Protein AF-A0A2H9U8A1-F1 (afdb_monomer_lite)

Sequence (51 aa):
LMLAGGLNPDNALQAAQVGWLGLGFNSGVEIAPGQKDPHKLAAAFAALRNL

Secondary structure (DSSP, 8-state):
-EEESS--TTTHHHHHTT--SEEE-SGGGEEETTEE-HHHHHHHHHHHTT-

Foldseek 3Di:
DEDEDPDWLVCLLVVVVVPGPYYDDACNQAPDHPHGNPVRVVSSCVSVVVD

Radius of gyration: 10.39 Å; chains: 1; bounding box: 23×18×27 Å

Organism: NCBI:txid1006623

pLDDT: mean 95.38, std 4.05, range [79.75, 98.56]

Structure (mmCIF, N/CA/C/O backbone):
data_AF-A0A2H9U8A1-F1
#
_entry.id   AF-A0A2H9U8A1-F1
#
loop_
_atom_site.group_PDB
_atom_site.id
_atom_site.type_symbol
_atom_site.label_atom_id
_atom_site.label_alt_id
_atom_site.label_comp_id
_atom_site.label_asym_id
_atom_site.label_entity_id
_atom_site.label_seq_id
_atom_site.pdbx_PDB_ins_code
_atom_site.Cartn_x
_atom_site.Cartn_y
_atom_site.Cartn_z
_atom_site.occupancy
_atom_site.B_iso_or_equiv
_atom_site.auth_seq_id
_atom_site.auth_comp_id
_atom_site.auth_asym_id
_atom_site.auth_atom_id
_atom_site.pdbx_PDB_model_num
ATOM 1 N N . LEU A 1 1 ? 4.151 1.570 16.335 1.00 86.44 1 LEU A N 1
ATOM 2 C CA . LEU A 1 1 ? 4.115 0.214 15.755 1.00 86.44 1 LEU A CA 1
ATOM 3 C C . LEU A 1 1 ? 3.642 0.313 14.312 1.00 86.44 1 LEU A C 1
ATOM 5 O O . LEU A 1 1 ? 2.671 1.022 14.076 1.00 86.44 1 LEU A O 1
ATOM 9 N N . MET A 1 2 ? 4.333 -0.331 13.373 1.00 93.56 2 MET A N 1
ATOM 10 C CA . MET A 1 2 ? 3.987 -0.315 11.946 1.00 93.56 2 MET A CA 1
ATOM 11 C C . MET A 1 2 ? 3.669 -1.732 11.474 1.00 93.56 2 MET A C 1
ATOM 13 O O . MET A 1 2 ? 4.372 -2.663 11.865 1.00 93.56 2 MET A O 1
ATOM 17 N N . LEU A 1 3 ? 2.649 -1.884 10.631 1.00 96.06 3 LEU A N 1
ATOM 18 C CA . LEU A 1 3 ? 2.358 -3.141 9.941 1.00 96.06 3 LEU A CA 1
ATOM 19 C C . LEU A 1 3 ? 3.071 -3.156 8.588 1.00 96.06 3 LEU A C 1
ATOM 21 O O . LEU A 1 3 ? 2.996 -2.180 7.848 1.00 96.06 3 LEU A O 1
ATOM 25 N N . ALA A 1 4 ? 3.736 -4.255 8.244 1.00 94.81 4 ALA A N 1
ATOM 26 C CA . ALA A 1 4 ? 4.389 -4.441 6.951 1.00 94.81 4 ALA A CA 1
ATOM 27 C C . ALA A 1 4 ? 4.255 -5.895 6.478 1.00 94.81 4 ALA A C 1
ATOM 29 O O . ALA A 1 4 ? 3.969 -6.790 7.271 1.00 94.81 4 ALA A O 1
ATOM 30 N N . GLY A 1 5 ? 4.517 -6.116 5.188 1.00 94.44 5 GLY A N 1
ATOM 31 C CA . GLY A 1 5 ? 4.456 -7.434 4.549 1.00 94.44 5 GLY A CA 1
ATOM 32 C C . GLY A 1 5 ? 3.111 -7.692 3.870 1.00 94.44 5 GLY A C 1
ATOM 33 O O . GLY A 1 5 ? 2.061 -7.621 4.495 1.00 94.44 5 GLY A O 1
ATOM 34 N N . GLY A 1 6 ? 3.139 -7.959 2.561 1.00 95.50 6 GLY A N 1
ATOM 35 C CA . GLY A 1 6 ? 1.934 -8.272 1.779 1.00 95.50 6 GLY A CA 1
ATOM 36 C C . GLY A 1 6 ? 0.956 -7.108 1.549 1.00 95.50 6 GLY A C 1
ATOM 37 O O . GLY A 1 6 ? -0.100 -7.322 0.958 1.00 95.50 6 GLY A O 1
ATOM 38 N N . LEU A 1 7 ? 1.287 -5.887 1.983 1.00 97.81 7 LEU A N 1
ATOM 39 C CA . LEU A 1 7 ? 0.428 -4.715 1.806 1.00 97.81 7 LEU A CA 1
ATOM 40 C C . LEU A 1 7 ? 0.421 -4.220 0.358 1.00 97.81 7 LEU A C 1
ATOM 42 O O . LEU A 1 7 ? 1.477 -4.041 -0.253 1.00 97.81 7 LEU A O 1
ATOM 46 N N . ASN A 1 8 ? -0.773 -3.957 -0.157 1.00 97.88 8 ASN A N 1
ATOM 47 C CA . ASN A 1 8 ? -1.054 -3.482 -1.505 1.00 97.88 8 ASN A CA 1
ATOM 48 C C . ASN A 1 8 ? -2.288 -2.547 -1.477 1.00 9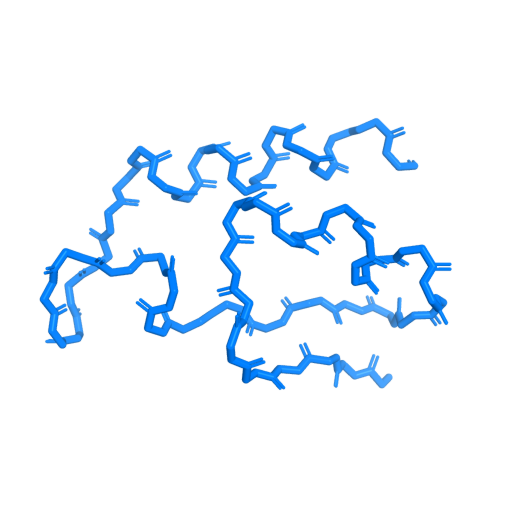7.88 8 ASN A C 1
ATOM 50 O O . ASN A 1 8 ? -2.887 -2.364 -0.415 1.00 97.88 8 ASN A O 1
ATOM 54 N N . PRO A 1 9 ? -2.675 -1.924 -2.603 1.00 97.50 9 PRO A N 1
ATOM 55 C CA . PRO A 1 9 ? -3.832 -1.026 -2.627 1.00 97.50 9 PRO A CA 1
ATOM 56 C C . PRO A 1 9 ? -5.151 -1.680 -2.192 1.00 97.50 9 PRO A C 1
ATOM 58 O O . PRO A 1 9 ? -5.965 -1.018 -1.553 1.00 97.50 9 PRO A O 1
ATOM 61 N N . ASP A 1 10 ? -5.336 -2.969 -2.481 1.00 97.62 10 ASP A N 1
ATOM 62 C CA . ASP A 1 10 ? -6.589 -3.691 -2.234 1.00 97.62 10 ASP A CA 1
ATOM 63 C C . ASP A 1 10 ? -6.821 -3.970 -0.741 1.00 97.62 10 ASP A C 1
ATOM 65 O O . ASP A 1 10 ? -7.962 -4.021 -0.287 1.00 97.62 10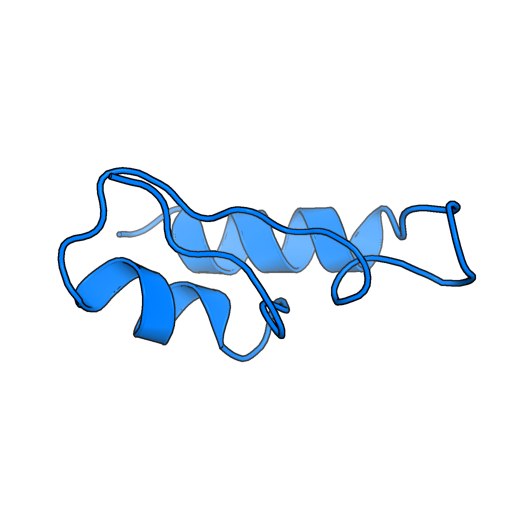 ASP A O 1
ATOM 69 N N . ASN A 1 11 ? -5.747 -4.132 0.042 1.00 96.69 11 ASN A N 1
ATOM 70 C CA . ASN A 1 11 ? -5.822 -4.437 1.475 1.00 96.69 11 ASN A CA 1
ATOM 71 C C . ASN A 1 11 ? -5.382 -3.285 2.398 1.00 96.69 11 ASN A C 1
ATOM 73 O O . ASN A 1 11 ? -5.498 -3.410 3.619 1.00 96.69 11 ASN A O 1
ATOM 77 N N . ALA A 1 12 ? -4.923 -2.157 1.844 1.00 96.06 12 ALA A N 1
ATOM 78 C CA . ALA A 1 12 ? -4.407 -1.014 2.600 1.00 96.06 12 ALA A CA 1
ATOM 79 C C . ALA A 1 12 ? -5.408 -0.476 3.637 1.00 96.06 12 ALA A C 1
ATOM 81 O O . ALA A 1 12 ? -5.050 -0.274 4.797 1.00 96.06 12 ALA A O 1
ATOM 82 N N . LEU A 1 13 ? -6.667 -0.273 3.241 1.00 95.25 13 LEU A N 1
ATOM 83 C CA . LEU A 1 13 ? -7.690 0.282 4.129 1.00 95.25 13 LEU A CA 1
ATOM 84 C C . LEU A 1 13 ? -8.011 -0.669 5.289 1.00 95.25 13 LEU A C 1
ATOM 86 O O . LEU A 1 13 ? -7.996 -0.258 6.448 1.00 95.25 13 LEU A O 1
ATOM 90 N N . GLN A 1 14 ? -8.238 -1.949 4.984 1.00 95.12 14 GLN A N 1
ATOM 91 C CA . GLN A 1 14 ? -8.494 -2.969 6.001 1.00 95.12 14 GLN A CA 1
ATOM 92 C C . GLN A 1 14 ? -7.326 -3.062 6.987 1.00 95.12 14 GLN A C 1
ATOM 94 O O . GLN A 1 14 ? -7.537 -3.113 8.195 1.00 95.12 14 GLN A O 1
ATOM 99 N N . ALA A 1 15 ? -6.092 -3.052 6.480 1.00 94.94 15 ALA A N 1
ATOM 100 C CA . ALA A 1 15 ? -4.890 -3.084 7.299 1.00 94.94 15 ALA A CA 1
ATOM 101 C C . ALA A 1 15 ? -4.803 -1.874 8.242 1.00 94.94 15 ALA A C 1
ATOM 103 O O . ALA A 1 15 ? -4.472 -2.039 9.414 1.00 94.94 15 ALA A O 1
ATOM 104 N N . ALA A 1 16 ? -5.130 -0.671 7.767 1.00 94.56 16 ALA A N 1
ATOM 105 C CA . ALA A 1 16 ? -5.076 0.543 8.578 1.00 94.56 16 ALA A CA 1
ATOM 106 C C . ALA A 1 16 ? -6.121 0.579 9.707 1.00 94.56 16 ALA A C 1
ATOM 108 O O . ALA A 1 16 ? -5.833 1.085 10.791 1.00 94.56 16 ALA A O 1
ATOM 109 N N . GLN A 1 17 ? -7.304 -0.002 9.496 1.00 93.81 17 GLN A N 1
ATOM 110 C CA . GLN A 1 17 ? -8.393 -0.021 10.485 1.00 93.81 17 GLN A CA 1
ATOM 111 C C . GLN A 1 17 ? -8.080 -0.848 11.743 1.00 93.81 17 GLN A C 1
ATOM 113 O O . GLN A 1 17 ? -8.772 -0.727 12.750 1.00 93.81 17 GLN A O 1
ATOM 118 N N . VAL A 1 18 ? -7.020 -1.660 11.721 1.00 91.50 18 VAL A N 1
ATOM 119 C CA . VAL A 1 18 ? -6.600 -2.510 12.850 1.00 91.50 18 VAL A CA 1
ATOM 120 C C . VAL A 1 18 ? -5.848 -1.715 13.942 1.00 91.50 18 VAL A C 1
ATOM 122 O O . VAL A 1 18 ? -5.470 -2.274 14.967 1.00 91.50 18 VAL A O 1
ATOM 125 N N . GLY A 1 19 ? -5.659 -0.398 13.776 1.00 86.94 19 GLY A N 1
ATOM 126 C CA . GLY A 1 19 ? -5.112 0.483 14.820 1.00 86.94 19 GLY A CA 1
ATOM 127 C C . GLY A 1 19 ? -3.582 0.574 14.854 1.00 86.94 19 GLY A C 1
ATOM 128 O O . GLY A 1 19 ? -2.994 0.919 15.880 1.00 86.94 19 GLY A O 1
ATOM 129 N N . TRP A 1 20 ? -2.912 0.264 13.742 1.00 92.19 20 TRP A N 1
ATOM 130 C CA . TRP A 1 20 ? -1.469 0.476 13.595 1.00 92.19 20 TRP A CA 1
ATOM 131 C C . TRP A 1 20 ? -1.144 1.967 13.463 1.00 92.19 20 TRP A C 1
ATOM 133 O O . TRP A 1 20 ? -1.932 2.735 12.922 1.00 92.19 20 TRP A O 1
ATOM 143 N N . LEU A 1 21 ? 0.058 2.378 13.883 1.00 92.44 21 LEU A N 1
ATOM 144 C CA . LEU A 1 21 ? 0.497 3.773 13.715 1.00 92.44 21 LEU A CA 1
ATOM 145 C C . LEU A 1 21 ? 0.885 4.097 12.266 1.00 92.44 21 LEU A C 1
ATOM 147 O O . LEU A 1 21 ? 1.045 5.262 11.917 1.00 92.44 21 LEU A O 1
ATOM 151 N N . GLY A 1 22 ? 1.099 3.073 11.441 1.00 93.50 22 GLY A N 1
ATOM 152 C CA . GLY A 1 22 ? 1.476 3.237 10.048 1.00 93.50 22 GLY A CA 1
ATOM 153 C C . GLY A 1 22 ? 1.548 1.913 9.300 1.00 93.50 22 GLY A C 1
ATOM 154 O O . GLY A 1 22 ? 1.612 0.834 9.899 1.00 93.50 22 GLY A O 1
ATOM 155 N N . LEU A 1 23 ? 1.547 2.026 7.974 1.00 96.69 23 LEU A N 1
ATOM 156 C CA . LEU A 1 23 ? 1.620 0.918 7.031 1.00 96.69 23 LEU A CA 1
ATOM 157 C C . LEU A 1 23 ? 2.916 0.994 6.217 1.00 96.69 23 LEU A C 1
ATOM 159 O O . LEU A 1 23 ? 3.261 2.039 5.669 1.00 96.69 23 LEU A O 1
ATOM 163 N N . GLY A 1 24 ? 3.628 -0.127 6.130 1.00 96.69 24 GLY A N 1
ATOM 164 C CA . GLY A 1 24 ? 4.875 -0.286 5.390 1.00 96.69 24 GLY A CA 1
ATOM 165 C C . GLY A 1 24 ? 4.656 -0.998 4.059 1.00 96.69 24 GLY A C 1
ATOM 166 O O . GLY A 1 24 ? 4.631 -2.230 4.001 1.00 96.69 24 GLY A O 1
ATOM 167 N N . PHE A 1 25 ? 4.544 -0.223 2.981 1.00 97.38 25 PHE A N 1
ATOM 168 C CA . PHE A 1 25 ? 4.458 -0.753 1.620 1.00 97.38 25 PHE A CA 1
ATOM 169 C C . PHE A 1 25 ? 5.849 -1.068 1.065 1.00 97.38 25 PHE A C 1
ATOM 171 O O . PHE A 1 25 ? 6.755 -0.237 1.122 1.00 97.38 25 PHE A O 1
ATOM 178 N N . ASN A 1 26 ? 6.009 -2.261 0.486 1.00 96.56 26 ASN A N 1
ATOM 179 C CA . ASN A 1 26 ? 7.221 -2.627 -0.245 1.00 96.56 26 ASN A CA 1
ATOM 180 C C . ASN A 1 26 ? 6.888 -3.227 -1.621 1.00 96.56 26 ASN A C 1
ATOM 182 O O . ASN A 1 26 ? 6.570 -2.464 -2.531 1.00 96.56 26 ASN A O 1
ATOM 186 N N . SER A 1 27 ? 6.914 -4.553 -1.772 1.00 97.38 27 SER A N 1
ATOM 187 C CA . SER A 1 27 ? 6.701 -5.233 -3.059 1.00 97.38 27 SER A CA 1
ATOM 188 C C . SER A 1 27 ? 5.267 -5.129 -3.593 1.00 97.38 27 SER A C 1
ATOM 190 O O . SER A 1 27 ? 5.058 -5.135 -4.801 1.00 97.38 27 SER A O 1
ATOM 192 N N . GLY A 1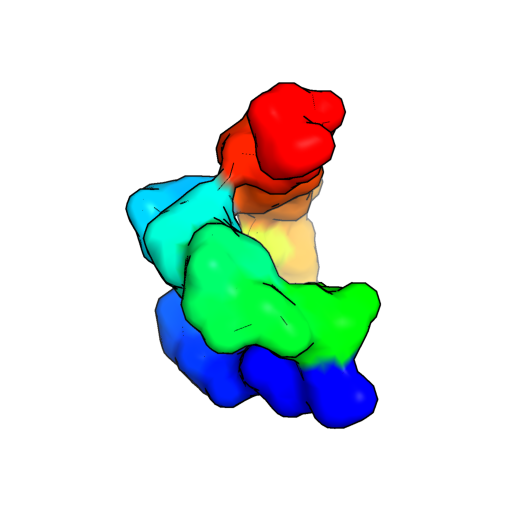 28 ? 4.260 -4.965 -2.728 1.00 97.62 28 GLY A N 1
ATOM 193 C CA . GLY A 1 28 ? 2.857 -4.844 -3.156 1.00 97.62 28 GLY A CA 1
ATOM 194 C C . GLY A 1 28 ? 2.513 -3.547 -3.904 1.00 97.62 28 GLY A C 1
ATOM 195 O O . GLY A 1 28 ? 1.411 -3.418 -4.429 1.00 97.62 28 GLY A O 1
ATOM 196 N N . VAL A 1 29 ? 3.458 -2.607 -4.002 1.00 98.31 29 VAL A N 1
ATOM 197 C CA . VAL A 1 29 ? 3.354 -1.379 -4.812 1.00 98.31 29 VAL A CA 1
ATOM 198 C C . VAL A 1 29 ? 4.468 -1.290 -5.863 1.00 98.31 29 VAL A C 1
ATOM 200 O O . VAL A 1 29 ? 4.796 -0.206 -6.332 1.00 98.31 29 VAL A O 1
ATOM 203 N N . GLU A 1 30 ? 5.086 -2.416 -6.219 1.00 98.56 30 GLU A N 1
ATOM 204 C CA . GLU A 1 30 ? 6.120 -2.500 -7.255 1.00 98.56 30 GLU A CA 1
ATOM 205 C C . GLU A 1 30 ? 5.566 -3.027 -8.585 1.00 98.56 30 GLU A C 1
ATOM 207 O O . GLU A 1 30 ? 4.578 -3.770 -8.620 1.00 98.56 30 GLU A O 1
ATOM 212 N N . ILE A 1 31 ? 6.214 -2.635 -9.685 1.00 97.94 31 ILE A N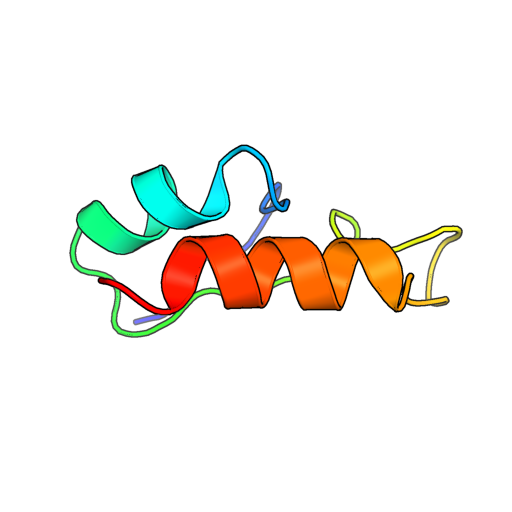 1
ATOM 213 C CA . ILE A 1 31 ? 6.055 -3.257 -11.012 1.00 97.94 31 ILE A CA 1
ATOM 214 C C . ILE A 1 31 ? 7.041 -4.426 -11.145 1.00 97.94 31 ILE A C 1
ATOM 216 O O . ILE A 1 31 ? 6.696 -5.480 -11.669 1.00 97.94 31 ILE A O 1
ATOM 220 N N . ALA A 1 32 ? 8.254 -4.241 -10.624 1.00 98.12 32 ALA A N 1
ATOM 221 C CA . ALA A 1 32 ? 9.336 -5.218 -10.567 1.00 98.12 32 ALA A CA 1
ATOM 222 C C . ALA A 1 32 ? 10.148 -5.003 -9.273 1.00 98.12 32 ALA A C 1
ATOM 224 O O . ALA A 1 32 ? 10.078 -3.905 -8.716 1.00 98.12 32 ALA A O 1
ATOM 225 N N . PRO A 1 33 ? 10.924 -5.994 -8.788 1.00 97.50 33 PRO A N 1
ATOM 226 C CA . PRO A 1 33 ? 11.688 -5.865 -7.546 1.00 97.50 33 PRO A CA 1
ATOM 227 C C . PRO A 1 33 ? 12.530 -4.582 -7.493 1.00 97.50 33 PRO A C 1
ATOM 229 O O . PRO A 1 33 ? 13.404 -4.367 -8.330 1.00 97.50 33 PRO A O 1
ATOM 232 N N . GLY A 1 34 ? 12.251 -3.717 -6.515 1.00 97.69 34 GLY A N 1
ATOM 233 C CA . GLY A 1 34 ? 12.929 -2.427 -6.332 1.00 97.69 34 GLY A CA 1
ATOM 234 C C . GLY A 1 34 ? 12.425 -1.275 -7.215 1.00 97.69 34 GLY A C 1
ATOM 235 O O . GLY A 1 34 ? 12.862 -0.140 -7.028 1.00 97.69 34 GLY A O 1
ATOM 236 N N . GLN A 1 35 ? 11.485 -1.516 -8.135 1.00 98.31 35 GLN A N 1
ATOM 237 C CA . GLN A 1 35 ? 10.877 -0.496 -8.993 1.00 98.31 35 GLN A CA 1
ATOM 238 C C . GLN A 1 35 ? 9.416 -0.250 -8.601 1.00 98.31 35 GLN A C 1
ATOM 240 O O . GLN A 1 35 ? 8.526 -1.059 -8.878 1.00 98.31 35 GLN A O 1
ATOM 245 N N . LYS A 1 36 ? 9.157 0.901 -7.973 1.00 98.12 36 LYS A N 1
ATO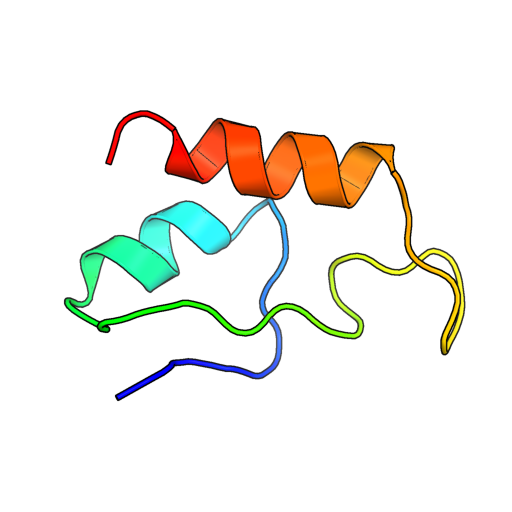M 246 C CA . LYS A 1 36 ? 7.812 1.297 -7.533 1.00 98.12 36 LYS A CA 1
ATOM 247 C C . LYS A 1 36 ? 6.899 1.635 -8.712 1.00 98.12 36 LYS A C 1
ATOM 249 O O . LYS A 1 36 ? 7.331 2.252 -9.681 1.00 98.12 36 LYS A O 1
ATOM 254 N N . ASP A 1 37 ? 5.631 1.260 -8.583 1.00 98.56 37 ASP A N 1
ATOM 255 C CA . ASP A 1 37 ? 4.549 1.625 -9.490 1.00 98.56 37 ASP A CA 1
ATOM 256 C C . ASP A 1 37 ? 3.871 2.915 -8.989 1.00 98.56 37 ASP A C 1
ATOM 258 O O . ASP A 1 37 ? 3.222 2.890 -7.933 1.00 98.56 37 ASP A O 1
ATOM 262 N N . PRO A 1 38 ? 3.975 4.043 -9.716 1.00 98.50 38 PRO A N 1
ATOM 263 C CA . PRO A 1 38 ? 3.297 5.279 -9.338 1.00 98.50 38 PRO A CA 1
ATOM 264 C C . PRO A 1 38 ? 1.778 5.119 -9.206 1.00 98.50 38 PRO A C 1
ATOM 266 O O . PRO A 1 38 ? 1.174 5.739 -8.329 1.00 98.50 38 PRO A O 1
ATOM 269 N N . HIS A 1 39 ? 1.153 4.267 -10.025 1.00 98.50 39 HIS A N 1
ATOM 270 C CA . HIS A 1 39 ? -0.286 4.030 -9.980 1.00 98.50 39 HIS A CA 1
ATOM 271 C C . HIS A 1 39 ? -0.688 3.241 -8.737 1.00 98.50 39 HIS A C 1
ATOM 273 O O . HIS A 1 39 ? -1.645 3.625 -8.066 1.00 98.50 39 HIS A O 1
ATOM 279 N N . LYS A 1 40 ? 0.057 2.189 -8.367 1.00 98.38 40 LYS A N 1
ATOM 280 C CA . LYS A 1 40 ? -0.228 1.442 -7.126 1.00 98.38 40 LYS A CA 1
ATOM 281 C C . LYS A 1 40 ? 0.021 2.294 -5.891 1.00 98.38 40 LYS A C 1
ATOM 283 O O . LYS A 1 40 ? -0.760 2.226 -4.949 1.00 98.38 40 LYS A O 1
ATOM 288 N N . LEU A 1 41 ? 1.066 3.122 -5.890 1.00 98.44 41 LEU A N 1
ATOM 289 C CA . LEU A 1 41 ? 1.292 4.078 -4.806 1.00 98.44 41 LEU A CA 1
ATOM 290 C C . LEU A 1 41 ? 0.111 5.040 -4.669 1.00 98.44 41 LEU A C 1
ATOM 292 O O . LEU A 1 41 ? -0.444 5.173 -3.581 1.00 98.44 41 LEU A O 1
ATOM 296 N N . ALA A 1 42 ? -0.311 5.668 -5.769 1.00 98.31 42 ALA A N 1
ATOM 297 C CA . ALA A 1 42 ? -1.454 6.573 -5.768 1.00 98.31 42 ALA A CA 1
ATOM 298 C C . ALA A 1 42 ? -2.736 5.876 -5.286 1.00 98.31 42 ALA A C 1
ATOM 300 O O . ALA A 1 42 ? -3.448 6.437 -4.458 1.00 98.31 42 ALA A O 1
ATOM 301 N N . ALA A 1 43 ? -2.996 4.646 -5.737 1.00 98.06 43 ALA A N 1
ATOM 302 C CA . ALA A 1 43 ? -4.147 3.856 -5.311 1.00 98.06 43 ALA A CA 1
ATOM 303 C C . ALA A 1 43 ? -4.102 3.519 -3.812 1.00 98.06 43 ALA A C 1
ATOM 305 O O . ALA A 1 43 ? -5.097 3.710 -3.117 1.00 98.06 43 ALA A O 1
ATOM 306 N N . ALA A 1 44 ? -2.945 3.099 -3.288 1.00 97.31 44 ALA A N 1
ATOM 307 C CA . ALA A 1 44 ? -2.771 2.843 -1.860 1.00 97.31 44 ALA A CA 1
ATOM 308 C C . ALA A 1 44 ? -3.014 4.115 -1.033 1.00 97.31 44 ALA A C 1
ATOM 310 O O . ALA A 1 44 ? -3.785 4.093 -0.079 1.00 97.31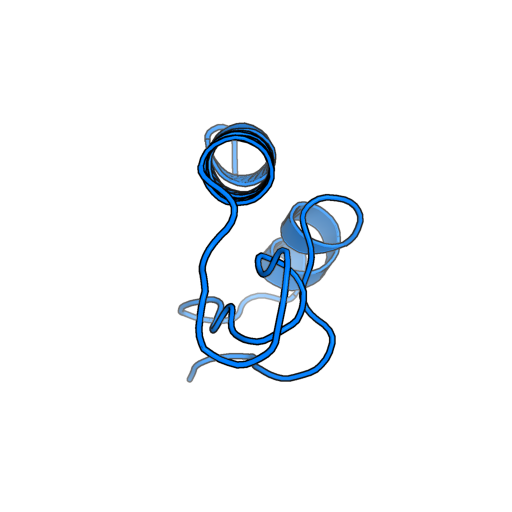 44 ALA A O 1
ATOM 311 N N . PHE A 1 45 ? -2.432 5.254 -1.420 1.00 97.00 45 PHE A N 1
ATOM 312 C CA . PHE A 1 45 ? -2.672 6.518 -0.719 1.00 97.00 45 PHE A CA 1
ATOM 313 C C . PHE A 1 45 ? -4.114 7.014 -0.854 1.00 97.00 45 PHE A C 1
ATOM 315 O O . PHE A 1 45 ? -4.634 7.609 0.087 1.00 97.00 45 PHE A O 1
ATOM 322 N N . ALA A 1 46 ? -4.770 6.782 -1.993 1.00 97.19 46 ALA A N 1
ATOM 323 C CA . ALA A 1 46 ? -6.175 7.122 -2.188 1.00 97.19 46 ALA A CA 1
ATOM 324 C C . ALA A 1 46 ? -7.078 6.296 -1.263 1.00 97.19 46 ALA A C 1
ATOM 326 O O . ALA A 1 46 ? -7.941 6.869 -0.602 1.00 97.19 46 ALA A O 1
ATOM 327 N N . ALA A 1 47 ? -6.828 4.987 -1.143 1.00 94.50 47 ALA A N 1
ATOM 328 C CA . ALA A 1 47 ? -7.550 4.107 -0.224 1.00 94.50 47 ALA A CA 1
ATOM 329 C C . ALA A 1 47 ? -7.418 4.551 1.243 1.00 94.50 47 ALA A C 1
ATOM 331 O O . ALA A 1 47 ? -8.347 4.378 2.026 1.00 94.50 47 ALA A O 1
ATOM 332 N N . LEU A 1 48 ? -6.283 5.157 1.606 1.00 95.06 48 LEU A N 1
ATOM 333 C CA . LEU A 1 48 ? -6.000 5.625 2.964 1.00 95.06 48 LEU A CA 1
ATOM 334 C C . LEU A 1 48 ? -6.442 7.073 3.240 1.00 95.06 48 LEU A C 1
ATOM 336 O O . LEU A 1 48 ? -6.410 7.509 4.385 1.00 95.06 48 LEU A O 1
ATOM 340 N N . ARG A 1 49 ? -6.822 7.851 2.218 1.00 92.62 49 ARG A N 1
ATOM 341 C CA . ARG A 1 49 ? -7.044 9.305 2.347 1.00 92.62 49 ARG A CA 1
ATOM 342 C C . ARG A 1 49 ? -8.230 9.673 3.247 1.00 92.62 49 ARG A C 1
ATOM 344 O O . ARG A 1 49 ? -8.238 10.778 3.779 1.00 92.62 49 ARG A O 1
ATOM 351 N N . ASN A 1 50 ? -9.196 8.768 3.392 1.00 79.75 50 ASN A N 1
ATOM 352 C CA . ASN A 1 50 ? -10.444 8.986 4.130 1.00 79.75 50 ASN A CA 1
ATOM 353 C C . ASN A 1 50 ? -10.543 8.134 5.408 1.00 79.75 50 ASN A C 1
ATOM 355 O O . ASN A 1 50 ? -11.653 7.871 5.869 1.00 79.75 50 ASN A O 1
ATOM 359 N N . LEU A 1 51 ? -9.408 7.641 5.912 1.00 80.81 51 LEU A N 1
ATOM 360 C CA . LEU A 1 51 ? -9.333 6.963 7.208 1.00 80.81 51 LEU A CA 1
ATOM 361 C C . LEU A 1 51 ? -9.617 7.905 8.375 1.00 80.81 51 LEU A C 1
ATOM 363 O O . LEU A 1 51 ? -9.189 9.079 8.301 1.00 80.81 51 LEU A O 1
#

InterPro domains:
  IPR001240 N-(5'phosphoribosyl) anthranilate isomerase (PRAI) domain [PF00697] (2-45)
  IPR011060 Ribulose-phosphate binding barrel [SSF51366] (2-49)
  IPR013785 Aldolase-type TIM barrel [G3DSA:3.20.20.70] (1-51)